Protein AF-F3GMF9-F1 (afdb_monomer_lite)

Sequence (81 aa):
MEWMSWTLPTAAFFISIALLLAGMTVWELRSASIERRGFLPIATTRGDRLFIGLLGSAYLHLLVIGATDWSIWVASGASLV

pLDDT: mean 87.81, std 7.42, range [50.78, 96.44]

Structure (mmCIF, N/CA/C/O backbone):
data_AF-F3GMF9-F1
#
_entry.id   AF-F3GMF9-F1
#
loop_
_atom_site.group_PDB
_atom_site.id
_atom_site.type_symbol
_atom_site.label_atom_id
_atom_site.label_alt_id
_atom_site.label_comp_id
_atom_site.label_asym_id
_atom_site.label_entity_id
_atom_site.label_seq_id
_atom_site.pdbx_PDB_ins_code
_atom_site.Cartn_x
_atom_site.Cartn_y
_atom_site.Cartn_z
_atom_site.occupancy
_atom_site.B_iso_or_equiv
_atom_site.auth_seq_id
_atom_site.auth_comp_id
_atom_site.auth_asym_id
_atom_site.auth_atom_id
_atom_site.pdbx_PDB_model_num
ATOM 1 N N . MET A 1 1 ? 28.094 -2.399 7.370 1.00 50.78 1 MET A N 1
ATOM 2 C CA . MET A 1 1 ? 26.697 -2.134 7.767 1.00 50.78 1 MET A CA 1
ATOM 3 C C . MET A 1 1 ? 25.917 -1.769 6.513 1.00 50.78 1 MET A C 1
ATOM 5 O O . MET A 1 1 ? 25.791 -0.596 6.230 1.00 50.78 1 MET A O 1
ATOM 9 N N . GLU A 1 2 ? 25.444 -2.758 5.755 1.00 70.88 2 GLU A N 1
ATOM 10 C CA . GLU A 1 2 ? 24.460 -2.583 4.672 1.00 70.88 2 GLU A CA 1
ATOM 11 C C . GLU A 1 2 ? 23.525 -3.794 4.750 1.00 70.88 2 GLU A C 1
ATOM 13 O O . GLU A 1 2 ? 23.733 -4.809 4.098 1.00 70.88 2 GLU A O 1
ATOM 18 N N . TRP A 1 3 ? 22.574 -3.756 5.685 1.00 79.06 3 TRP A N 1
ATOM 19 C CA . TRP A 1 3 ? 21.619 -4.856 5.882 1.00 79.06 3 TRP A CA 1
ATOM 20 C C . TRP A 1 3 ? 20.552 -4.910 4.775 1.00 79.06 3 TRP A C 1
ATOM 22 O O . TRP A 1 3 ? 19.999 -5.965 4.486 1.00 79.06 3 TRP A O 1
ATOM 32 N N . MET A 1 4 ? 20.285 -3.763 4.146 1.00 84.12 4 MET A N 1
ATOM 33 C CA . MET A 1 4 ? 19.353 -3.568 3.046 1.00 84.12 4 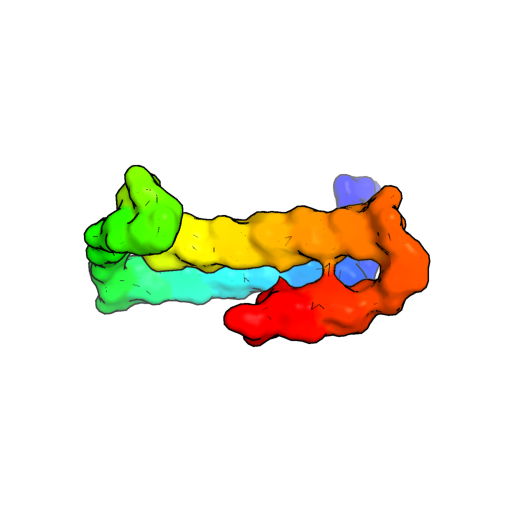MET A CA 1
ATOM 34 C C . MET A 1 4 ? 19.920 -2.503 2.118 1.00 84.12 4 MET A C 1
ATOM 36 O O . MET A 1 4 ? 20.492 -1.516 2.586 1.00 84.12 4 MET A O 1
ATOM 40 N N . SER A 1 5 ? 19.699 -2.678 0.815 1.00 85.44 5 SER A N 1
ATOM 41 C CA . SER A 1 5 ? 19.992 -1.646 -0.176 1.00 85.44 5 SER A CA 1
ATOM 42 C C . SER A 1 5 ? 18.949 -0.530 -0.066 1.00 85.44 5 SER A C 1
ATOM 44 O O . SER A 1 5 ? 17.848 -0.599 -0.629 1.00 85.44 5 SER A O 1
ATOM 46 N N . TRP A 1 6 ? 19.283 0.487 0.728 1.00 88.44 6 TRP A N 1
ATOM 47 C CA . TRP A 1 6 ? 18.457 1.673 0.921 1.00 88.44 6 TRP A CA 1
ATOM 48 C C . TRP A 1 6 ? 18.577 2.605 -0.277 1.00 88.44 6 TRP A C 1
ATOM 50 O O . TRP A 1 6 ? 19.350 3.559 -0.291 1.00 88.44 6 TRP A O 1
ATOM 60 N N . THR A 1 7 ? 17.774 2.325 -1.294 1.00 93.19 7 THR A N 1
ATOM 61 C CA . THR A 1 7 ? 17.558 3.239 -2.413 1.00 93.19 7 THR A CA 1
ATOM 62 C C . THR A 1 7 ? 16.311 4.083 -2.169 1.00 93.19 7 THR A C 1
ATOM 64 O O . THR A 1 7 ? 15.455 3.725 -1.356 1.00 93.19 7 THR A O 1
ATOM 67 N N . LEU A 1 8 ? 16.185 5.201 -2.887 1.00 93.56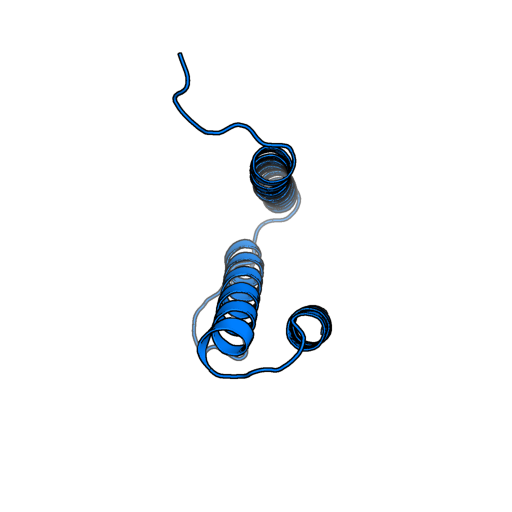 8 LEU A N 1
ATOM 68 C CA . LEU A 1 8 ? 15.003 6.060 -2.800 1.00 93.56 8 LEU A CA 1
ATOM 69 C C . LEU A 1 8 ? 13.695 5.285 -3.092 1.00 93.56 8 LEU A C 1
ATOM 71 O O . LEU A 1 8 ? 12.763 5.417 -2.297 1.00 93.56 8 LEU A O 1
ATOM 75 N N . PRO A 1 9 ? 13.626 4.402 -4.115 1.00 92.38 9 PRO A N 1
ATOM 76 C CA . PRO A 1 9 ? 12.481 3.509 -4.306 1.00 92.38 9 PRO A CA 1
ATOM 77 C C . PRO A 1 9 ? 12.214 2.566 -3.124 1.00 92.38 9 PRO A C 1
ATOM 79 O O . PRO A 1 9 ? 11.072 2.465 -2.675 1.00 92.38 9 PRO A O 1
ATOM 82 N N . THR A 1 10 ? 13.247 1.905 -2.582 1.00 91.44 10 THR A N 1
ATOM 83 C CA . THR A 1 10 ? 13.086 0.981 -1.443 1.00 91.44 10 THR A CA 1
ATOM 84 C C . THR A 1 10 ? 12.562 1.718 -0.210 1.00 91.44 10 THR A C 1
ATOM 86 O O . THR A 1 10 ? 11.624 1.259 0.439 1.00 91.44 10 THR A O 1
ATOM 89 N N . ALA A 1 11 ? 13.126 2.888 0.099 1.00 93.12 11 ALA A N 1
ATOM 90 C CA . ALA A 1 11 ? 12.701 3.707 1.229 1.00 93.12 11 ALA A CA 1
ATOM 91 C C . ALA A 1 11 ? 11.245 4.171 1.079 1.00 93.12 11 ALA A C 1
ATOM 93 O O . ALA A 1 11 ? 10.464 4.041 2.022 1.00 93.12 11 ALA A O 1
ATOM 94 N N . ALA A 1 12 ? 10.863 4.650 -0.109 1.00 94.69 12 ALA A N 1
ATOM 95 C CA . ALA A 1 12 ? 9.492 5.065 -0.390 1.00 94.69 12 ALA A CA 1
ATOM 96 C C . ALA A 1 12 ? 8.494 3.920 -0.159 1.00 94.69 12 ALA A C 1
ATOM 98 O O . ALA A 1 12 ? 7.500 4.122 0.532 1.00 94.69 12 ALA A O 1
ATOM 99 N N . PHE A 1 13 ? 8.795 2.709 -0.640 1.00 88.94 13 PHE A N 1
ATOM 100 C CA . PHE A 1 13 ? 7.947 1.530 -0.444 1.00 88.94 13 PHE A CA 1
ATOM 101 C C . PHE A 1 13 ? 7.704 1.208 1.039 1.00 88.94 13 PHE A C 1
ATOM 103 O O . PHE A 1 13 ? 6.556 1.053 1.460 1.00 88.94 13 PHE A O 1
ATOM 110 N N . PHE A 1 14 ? 8.762 1.161 1.856 1.00 92.62 14 PHE A N 1
ATOM 111 C CA . PHE A 1 14 ? 8.615 0.880 3.289 1.00 92.62 14 PHE A CA 1
ATOM 112 C C . PHE A 1 14 ? 7.882 1.992 4.038 1.00 92.62 14 PHE A C 1
ATOM 114 O O . PHE A 1 14 ? 7.076 1.697 4.921 1.00 92.62 14 PHE A O 1
ATOM 121 N N . ILE A 1 15 ? 8.102 3.256 3.667 1.00 96.06 15 ILE A N 1
ATOM 122 C CA . ILE A 1 15 ? 7.339 4.383 4.217 1.00 96.06 15 ILE A CA 1
ATOM 123 C C . ILE A 1 15 ? 5.855 4.240 3.864 1.00 96.06 15 ILE A C 1
ATOM 125 O O . ILE A 1 15 ? 5.008 4.398 4.741 1.00 96.06 15 ILE A O 1
ATOM 129 N N . SER A 1 16 ? 5.519 3.890 2.620 1.00 94.81 16 SER A N 1
ATOM 130 C CA . SER A 1 16 ? 4.131 3.650 2.210 1.00 94.81 16 SER A CA 1
ATOM 131 C C . SER A 1 16 ? 3.480 2.528 3.023 1.00 94.81 16 SER A C 1
ATOM 133 O O . SER A 1 16 ? 2.360 2.703 3.498 1.00 94.81 16 SER A O 1
ATOM 135 N N . ILE A 1 17 ? 4.182 1.412 3.253 1.00 93.38 17 ILE A N 1
ATOM 136 C CA . ILE A 1 17 ? 3.691 0.326 4.118 1.00 93.38 17 ILE A CA 1
ATOM 137 C C . ILE A 1 17 ? 3.461 0.828 5.545 1.00 93.38 17 ILE A C 1
ATOM 139 O O . ILE A 1 17 ? 2.401 0.580 6.117 1.00 93.38 17 ILE A O 1
ATOM 143 N N . ALA A 1 18 ? 4.425 1.551 6.119 1.00 95.81 18 ALA A N 1
ATOM 144 C CA . ALA A 1 18 ? 4.307 2.084 7.473 1.00 95.81 18 ALA A CA 1
ATOM 145 C C . ALA A 1 18 ? 3.097 3.025 7.612 1.00 95.81 18 ALA A C 1
ATOM 147 O O . ALA A 1 18 ? 2.344 2.916 8.580 1.00 95.81 18 ALA A O 1
ATOM 148 N N . LEU A 1 19 ? 2.866 3.896 6.624 1.00 96.44 19 LEU A N 1
ATOM 149 C CA . LEU A 1 19 ? 1.700 4.782 6.576 1.00 96.44 19 LEU A CA 1
ATOM 150 C C . LEU A 1 19 ? 0.385 4.008 6.444 1.00 96.44 19 LEU A C 1
ATOM 152 O O . LEU A 1 19 ? -0.579 4.347 7.128 1.00 96.44 19 LEU A O 1
ATOM 156 N N . LEU A 1 20 ? 0.339 2.964 5.611 1.00 93.75 20 LEU A N 1
ATOM 157 C CA . LEU A 1 20 ? -0.844 2.110 5.466 1.00 93.75 20 LEU A CA 1
ATOM 158 C C . LEU A 1 20 ? -1.189 1.404 6.780 1.00 93.75 20 LEU A C 1
ATOM 160 O O . LEU A 1 20 ? -2.338 1.452 7.215 1.00 93.75 20 LEU A O 1
ATOM 164 N N . LEU A 1 21 ? -0.198 0.799 7.439 1.00 93.06 21 LEU A N 1
ATOM 165 C CA . LEU A 1 21 ? -0.385 0.122 8.724 1.00 93.06 21 LEU A CA 1
ATOM 166 C C . LEU A 1 21 ? -0.822 1.099 9.820 1.00 93.06 21 LEU A C 1
ATOM 168 O O . LEU A 1 21 ? -1.788 0.830 10.536 1.00 93.06 21 LEU A O 1
ATOM 172 N N . ALA A 1 22 ? -0.157 2.250 9.933 1.00 95.12 22 ALA A N 1
ATOM 173 C CA . ALA A 1 22 ? -0.516 3.281 10.902 1.00 95.12 22 ALA A CA 1
ATOM 174 C C . ALA A 1 22 ? -1.929 3.833 10.650 1.00 95.12 22 ALA A C 1
ATOM 176 O O . ALA A 1 22 ? -2.734 3.911 11.579 1.00 95.12 22 ALA A O 1
ATOM 177 N N . GLY A 1 23 ? -2.259 4.163 9.398 1.00 93.94 23 GLY A N 1
ATOM 178 C CA . GLY A 1 23 ? -3.580 4.653 9.008 1.00 93.94 23 GLY A CA 1
ATOM 179 C C . GLY A 1 23 ? -4.686 3.647 9.321 1.00 93.94 23 GLY A C 1
ATOM 180 O O . GLY A 1 23 ? -5.690 4.012 9.934 1.00 93.94 23 GLY A O 1
ATOM 181 N N . MET A 1 24 ? -4.476 2.372 8.983 1.00 92.19 24 MET A N 1
ATOM 182 C CA . MET A 1 24 ? -5.420 1.298 9.302 1.00 92.19 24 MET A CA 1
ATOM 183 C C . MET A 1 24 ? -5.586 1.100 10.808 1.00 92.19 24 MET A C 1
ATOM 185 O O . MET A 1 24 ? -6.715 0.997 11.282 1.00 92.19 24 MET A O 1
ATOM 189 N N . THR A 1 25 ? -4.492 1.141 11.570 1.00 90.88 25 THR A N 1
ATOM 190 C CA . THR A 1 25 ? -4.527 1.013 13.035 1.00 90.88 25 THR A CA 1
ATOM 191 C C . THR A 1 25 ? -5.353 2.139 13.660 1.00 90.88 25 THR A C 1
ATOM 193 O O . THR A 1 25 ? -6.247 1.892 14.468 1.00 90.88 25 THR A O 1
ATOM 196 N N . VAL A 1 26 ? -5.113 3.390 13.249 1.00 93.25 26 VAL A N 1
ATOM 197 C CA . VAL A 1 26 ? -5.892 4.552 13.711 1.00 93.25 26 VAL A CA 1
ATOM 198 C C . VAL A 1 26 ? -7.367 4.409 13.336 1.00 93.25 26 VAL A C 1
ATOM 200 O O . VAL A 1 26 ? -8.241 4.723 14.146 1.00 93.25 26 VAL A O 1
ATOM 203 N N . TRP A 1 27 ? -7.665 3.924 12.132 1.00 89.88 27 TRP A N 1
ATOM 204 C CA . TRP A 1 27 ? -9.039 3.754 11.669 1.00 89.88 27 TRP A CA 1
ATOM 205 C C . TRP A 1 27 ? -9.799 2.686 12.462 1.00 89.88 27 TRP A C 1
ATOM 207 O O . TRP A 1 27 ? -10.958 2.902 12.823 1.00 89.88 27 TRP A O 1
ATOM 217 N N . GLU A 1 28 ? -9.161 1.557 12.765 1.00 88.19 28 GLU A N 1
ATOM 218 C CA . GLU A 1 28 ? -9.758 0.487 13.572 1.00 88.19 28 GLU A CA 1
ATOM 219 C C . GLU A 1 28 ? -9.987 0.915 15.022 1.00 88.19 28 GLU A C 1
ATOM 221 O O . GLU A 1 28 ? -11.042 0.617 15.583 1.00 88.19 28 GLU A O 1
ATOM 226 N N . LEU A 1 29 ? -9.067 1.698 15.597 1.00 87.69 29 LEU A N 1
ATOM 227 C CA . LEU A 1 29 ? -9.247 2.297 16.923 1.00 87.69 29 LEU A CA 1
ATOM 228 C C . LEU A 1 29 ? -10.419 3.288 16.959 1.00 87.69 29 LEU A C 1
ATOM 230 O O . LEU A 1 29 ? -11.121 3.390 17.963 1.00 87.69 29 LEU A O 1
ATOM 234 N N . ARG A 1 30 ? -10.636 4.042 15.874 1.00 90.12 30 ARG A N 1
ATOM 235 C CA . ARG A 1 30 ? -11.713 5.041 15.781 1.00 90.12 30 ARG A CA 1
ATOM 236 C C . ARG A 1 30 ? -13.075 4.435 15.471 1.00 90.12 30 ARG A C 1
ATOM 238 O O . ARG A 1 30 ? -14.090 4.975 15.904 1.00 90.12 30 ARG A O 1
ATOM 245 N N . SER A 1 31 ? -13.124 3.367 14.686 1.00 83.38 31 SER A N 1
ATOM 246 C CA . SER A 1 31 ? -14.369 2.763 14.230 1.00 83.38 31 SER A CA 1
ATOM 247 C C . SER A 1 31 ? -14.218 1.252 14.200 1.00 83.38 31 SER A C 1
ATOM 249 O O . SER A 1 31 ? -13.587 0.708 13.291 1.00 83.38 31 SER A O 1
ATOM 251 N N . ALA A 1 32 ? -14.861 0.605 15.178 1.00 79.00 32 ALA A N 1
ATOM 252 C CA . ALA A 1 32 ? -14.886 -0.843 15.316 1.00 79.00 32 ALA A CA 1
ATOM 253 C C . ALA A 1 32 ? -15.203 -1.509 13.971 1.00 79.00 32 ALA A C 1
ATOM 255 O O . ALA A 1 32 ? -16.155 -1.142 13.268 1.00 79.00 32 ALA A O 1
ATOM 256 N N . SER A 1 33 ? -14.355 -2.462 13.597 1.00 76.88 33 SER A N 1
ATOM 257 C CA . SER A 1 33 ? -14.479 -3.177 12.337 1.00 76.88 33 SER A CA 1
ATOM 258 C C . SER A 1 33 ? -15.735 -4.042 12.378 1.00 76.88 33 SER A C 1
ATOM 260 O O . SER A 1 33 ? -15.908 -4.865 13.271 1.00 76.88 33 SER A O 1
ATOM 262 N N . ILE A 1 34 ? -16.633 -3.831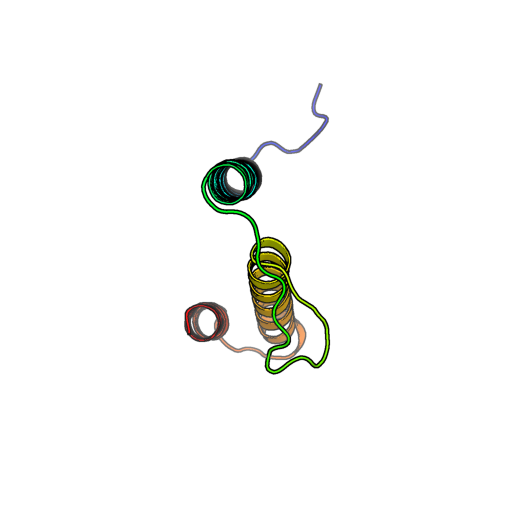 11.416 1.00 78.50 34 ILE A N 1
ATOM 263 C CA . ILE A 1 34 ? -17.797 -4.693 11.222 1.00 78.50 34 ILE A CA 1
ATOM 264 C C . ILE A 1 34 ? -17.430 -5.674 10.124 1.00 78.50 34 ILE A C 1
ATOM 266 O O . ILE A 1 34 ? -17.137 -5.274 8.989 1.00 78.50 34 ILE A O 1
ATOM 270 N N . GLU A 1 35 ? -17.459 -6.949 10.477 1.00 79.75 35 GLU A N 1
ATOM 271 C CA . GLU A 1 35 ? -17.266 -8.028 9.531 1.00 79.75 35 GLU A CA 1
ATOM 272 C C . GLU A 1 35 ? -18.439 -8.064 8.548 1.00 79.75 35 GLU A C 1
ATOM 274 O O . GLU A 1 35 ? -19.612 -8.010 8.928 1.00 79.75 35 GLU A O 1
ATOM 279 N N . ARG A 1 36 ? -18.120 -8.096 7.254 1.00 77.44 36 ARG A N 1
ATOM 280 C CA . ARG A 1 36 ? -19.122 -8.175 6.190 1.00 77.44 36 ARG A CA 1
ATOM 281 C C . ARG A 1 36 ? -18.725 -9.259 5.207 1.00 77.44 36 ARG A C 1
ATOM 283 O O . ARG A 1 36 ? -17.556 -9.384 4.842 1.00 77.44 36 ARG A O 1
ATOM 290 N N . ARG A 1 37 ? -19.720 -10.019 4.759 1.00 78.38 37 ARG A N 1
ATOM 291 C CA . ARG A 1 37 ? -19.584 -10.930 3.621 1.00 78.38 37 ARG A CA 1
ATOM 292 C C . ARG A 1 37 ? -19.883 -10.135 2.356 1.00 78.38 37 ARG A C 1
ATOM 294 O O . ARG A 1 37 ? -20.953 -9.539 2.251 1.00 78.38 37 ARG A O 1
ATOM 301 N N . GLY A 1 38 ? -18.893 -10.045 1.475 1.00 76.69 38 GLY A N 1
ATOM 302 C CA . GLY A 1 38 ? -18.976 -9.306 0.217 1.00 76.69 38 GLY A CA 1
ATOM 303 C C . GLY A 1 38 ? -19.148 -10.246 -0.971 1.00 76.69 38 GLY A C 1
ATOM 304 O O . GLY A 1 38 ? -19.748 -11.308 -0.852 1.00 76.69 38 GLY A O 1
ATOM 305 N N . PHE A 1 39 ? -18.584 -9.853 -2.114 1.00 76.75 39 PHE A N 1
ATOM 306 C CA . PHE A 1 39 ? -18.534 -10.685 -3.320 1.00 76.75 39 PHE A CA 1
ATOM 307 C C . PHE A 1 39 ? -17.754 -11.987 -3.101 1.00 76.75 39 PHE A C 1
ATOM 309 O O . PHE A 1 39 ? -18.183 -13.058 -3.520 1.00 76.75 39 PHE A O 1
ATOM 316 N N . LEU A 1 40 ? -16.624 -11.898 -2.394 1.00 75.12 40 LEU A N 1
ATOM 317 C CA . LEU A 1 40 ? -15.948 -13.073 -1.867 1.00 75.12 40 LEU A CA 1
ATOM 318 C C . LEU A 1 40 ? -16.797 -13.595 -0.694 1.00 75.12 40 LEU A C 1
ATOM 320 O O . LEU A 1 40 ? -17.018 -12.831 0.252 1.00 75.12 40 LEU A O 1
ATOM 324 N N . PRO A 1 41 ? -17.264 -14.859 -0.708 1.00 81.12 41 PRO A N 1
ATOM 325 C CA . PRO A 1 41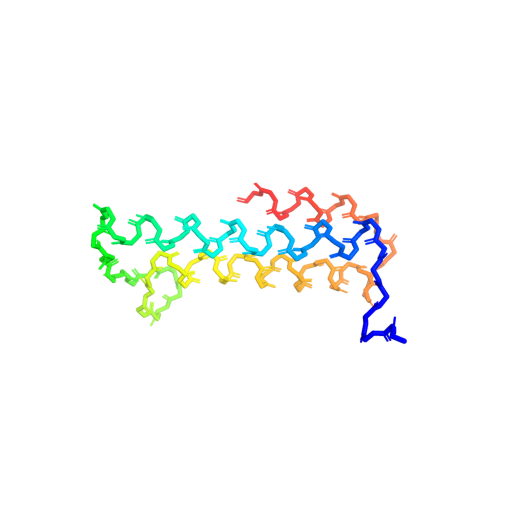 ? -18.081 -15.459 0.353 1.00 81.12 41 PRO A CA 1
ATOM 326 C C . PRO A 1 41 ? -17.250 -15.783 1.610 1.00 81.12 41 PRO A C 1
ATOM 328 O O . PRO A 1 41 ? -17.444 -16.797 2.274 1.00 81.12 41 PRO A O 1
ATOM 331 N N . ILE A 1 42 ? -16.301 -14.909 1.925 1.00 83.75 42 ILE A N 1
ATOM 332 C CA . ILE A 1 42 ? -15.416 -14.940 3.076 1.00 83.75 42 ILE A CA 1
ATOM 333 C C . ILE A 1 42 ? -15.797 -13.731 3.925 1.00 83.75 42 ILE A C 1
ATOM 335 O O . ILE A 1 42 ? -16.163 -12.664 3.420 1.00 83.75 42 ILE A O 1
ATOM 339 N N . ALA A 1 43 ? -15.771 -13.912 5.233 1.00 84.69 43 ALA A N 1
ATOM 340 C CA . ALA A 1 43 ? -16.040 -12.837 6.158 1.00 84.69 43 ALA A CA 1
ATOM 341 C C . ALA A 1 43 ? -14.800 -11.917 6.193 1.00 84.69 43 ALA A C 1
ATOM 343 O O . ALA A 1 43 ? -13.689 -12.388 6.409 1.00 84.69 43 ALA A O 1
ATOM 344 N N . THR A 1 44 ? -14.970 -10.638 5.825 1.00 86.62 44 THR A N 1
ATOM 345 C CA . THR A 1 44 ? -13.849 -9.693 5.659 1.00 86.62 44 THR A CA 1
ATOM 346 C C . THR A 1 44 ? -14.013 -8.460 6.538 1.00 86.62 44 THR A C 1
ATOM 348 O O . THR A 1 44 ? -15.093 -7.849 6.621 1.00 86.62 44 THR A O 1
ATOM 351 N N . THR A 1 45 ? -12.912 -8.040 7.151 1.00 88.44 45 THR A N 1
ATOM 352 C CA . THR A 1 45 ? -12.759 -6.758 7.843 1.00 88.44 45 THR A CA 1
ATOM 353 C C . THR A 1 45 ? -12.349 -5.647 6.866 1.00 88.44 45 THR A C 1
ATOM 355 O O . THR A 1 45 ? -12.177 -5.865 5.664 1.00 88.44 45 THR A O 1
ATOM 358 N N . ARG A 1 46 ? -12.241 -4.401 7.350 1.00 85.62 46 ARG A N 1
ATOM 359 C CA . ARG A 1 46 ? -11.739 -3.281 6.529 1.00 85.62 46 ARG A CA 1
ATOM 360 C C . ARG A 1 46 ? -10.274 -3.478 6.131 1.00 85.62 46 ARG A C 1
ATOM 362 O O . ARG A 1 46 ? -9.947 -3.210 4.979 1.00 85.62 46 ARG A O 1
ATOM 369 N N . GLY A 1 47 ? -9.442 -3.966 7.054 1.00 86.88 47 GLY A N 1
ATOM 370 C CA . GLY A 1 47 ? -8.040 -4.282 6.784 1.00 86.88 47 GLY A CA 1
ATOM 371 C C . GLY A 1 47 ? -7.891 -5.371 5.733 1.00 86.88 47 GLY A C 1
ATOM 372 O O . GLY A 1 47 ? -7.155 -5.177 4.767 1.00 86.88 47 GLY A O 1
ATOM 373 N N . ASP A 1 48 ? -8.681 -6.442 5.839 1.00 87.38 48 ASP A N 1
ATOM 374 C CA . ASP A 1 48 ? -8.650 -7.537 4.861 1.00 87.38 48 ASP A CA 1
ATOM 375 C C . ASP A 1 48 ? -8.976 -7.038 3.452 1.00 87.38 48 ASP A C 1
ATOM 377 O O . ASP A 1 48 ? -8.305 -7.400 2.492 1.00 87.38 48 ASP A O 1
ATOM 381 N N . ARG A 1 49 ? -9.971 -6.151 3.316 1.00 88.81 49 ARG A N 1
ATOM 382 C CA . ARG A 1 49 ? -10.338 -5.565 2.017 1.00 88.81 49 ARG A CA 1
ATOM 383 C C . ARG A 1 49 ? -9.213 -4.724 1.412 1.00 88.81 49 ARG A C 1
ATOM 385 O O . ARG A 1 49 ? -8.957 -4.850 0.217 1.00 88.81 49 ARG A O 1
ATOM 392 N N . LEU A 1 50 ? -8.534 -3.903 2.216 1.00 90.06 50 LEU A N 1
ATOM 393 C CA . LEU A 1 50 ? -7.379 -3.125 1.757 1.00 90.06 50 LEU A CA 1
ATOM 394 C C . LEU A 1 50 ? -6.236 -4.048 1.318 1.00 90.06 50 LEU A C 1
ATOM 396 O O . LEU A 1 50 ? -5.674 -3.863 0.241 1.00 90.06 50 LEU A O 1
ATOM 400 N N . PHE A 1 51 ? -5.932 -5.074 2.112 1.00 89.69 51 PHE A N 1
ATOM 401 C CA . PHE A 1 51 ? -4.875 -6.029 1.799 1.00 89.69 51 PHE A CA 1
ATOM 402 C C . PHE A 1 51 ? -5.168 -6.828 0.522 1.00 89.69 51 PHE A C 1
ATOM 404 O O . PHE A 1 51 ? -4.304 -6.933 -0.346 1.00 89.69 51 PHE A O 1
ATOM 411 N N . ILE A 1 52 ? -6.395 -7.334 0.366 1.00 90.50 52 ILE A N 1
ATOM 412 C CA . ILE A 1 52 ? -6.831 -8.055 -0.839 1.00 90.50 52 ILE A CA 1
ATOM 413 C C . ILE A 1 52 ? -6.723 -7.157 -2.079 1.00 90.50 52 ILE A C 1
ATOM 415 O O . ILE A 1 52 ? -6.254 -7.621 -3.116 1.00 90.50 52 ILE A O 1
ATOM 419 N N . GLY A 1 53 ? -7.099 -5.877 -1.979 1.00 90.88 53 GLY A N 1
ATOM 420 C CA . GLY A 1 53 ? -6.950 -4.917 -3.078 1.00 90.88 53 GLY A CA 1
ATOM 421 C C . GLY A 1 53 ? -5.487 -4.692 -3.476 1.00 90.88 53 GLY A C 1
ATOM 422 O O . GLY A 1 53 ? -5.148 -4.765 -4.658 1.00 90.88 53 GLY A O 1
ATOM 423 N N . LEU A 1 54 ? -4.599 -4.497 -2.496 1.00 92.62 54 LEU A N 1
ATOM 424 C CA . LEU A 1 54 ? -3.157 -4.364 -2.740 1.00 92.62 54 LEU A CA 1
ATOM 425 C C . LEU A 1 54 ? -2.572 -5.623 -3.389 1.00 92.62 54 LEU A C 1
ATOM 427 O O . LEU A 1 54 ? -1.805 -5.522 -4.346 1.00 92.62 54 LEU A O 1
ATOM 431 N N . LEU A 1 55 ? -2.961 -6.803 -2.902 1.00 93.25 55 LEU A N 1
ATOM 432 C CA . LEU A 1 55 ? -2.511 -8.083 -3.437 1.00 93.25 55 LEU A CA 1
ATOM 433 C C . LEU A 1 55 ? -3.008 -8.304 -4.874 1.00 93.25 55 LEU A C 1
ATOM 435 O O . LEU A 1 55 ? -2.229 -8.697 -5.740 1.00 93.25 55 LEU A O 1
ATOM 439 N N . GLY A 1 56 ? -4.279 -8.002 -5.147 1.00 93.38 56 GLY A N 1
ATOM 440 C CA . GLY A 1 56 ? -4.851 -8.054 -6.492 1.00 93.38 56 GLY A CA 1
ATOM 441 C C . GLY A 1 56 ? -4.124 -7.122 -7.462 1.00 93.38 56 GLY A C 1
ATOM 442 O O . GLY A 1 56 ? -3.732 -7.554 -8.544 1.00 93.38 56 GLY A O 1
ATOM 443 N N . SER A 1 57 ? -3.856 -5.881 -7.044 1.00 93.31 57 SER A N 1
ATOM 444 C CA . SER A 1 57 ? -3.065 -4.926 -7.829 1.00 93.31 57 SER A CA 1
ATOM 445 C C . SER A 1 57 ? -1.656 -5.450 -8.115 1.00 93.31 57 SER A C 1
ATOM 447 O O . SER A 1 57 ? -1.203 -5.393 -9.259 1.00 93.31 57 SER A O 1
ATOM 449 N N . ALA A 1 58 ? -0.973 -6.014 -7.114 1.00 92.50 58 ALA A N 1
ATOM 450 C CA . ALA A 1 58 ? 0.359 -6.586 -7.290 1.00 92.50 58 ALA A CA 1
ATOM 451 C C . ALA A 1 58 ? 0.354 -7.741 -8.304 1.00 92.50 58 ALA A C 1
ATOM 453 O O . ALA A 1 58 ? 1.173 -7.751 -9.222 1.00 92.50 58 ALA A O 1
ATOM 454 N N . TYR A 1 59 ? -0.596 -8.676 -8.195 1.00 93.38 59 TYR A N 1
ATOM 455 C CA . TYR A 1 59 ? -0.728 -9.768 -9.162 1.00 93.38 59 TYR A CA 1
ATOM 456 C C . TYR A 1 59 ? -1.070 -9.277 -10.567 1.00 93.38 59 TYR A C 1
ATOM 458 O O . TYR A 1 59 ? -0.540 -9.821 -11.531 1.00 93.38 59 TYR A O 1
ATOM 466 N N . LEU A 1 60 ? -1.890 -8.234 -10.699 1.00 93.06 60 LEU A N 1
ATOM 467 C CA . LEU A 1 60 ? -2.197 -7.620 -11.991 1.00 93.06 60 LEU A CA 1
ATOM 468 C C . LEU A 1 60 ? -0.928 -7.043 -12.636 1.00 93.06 60 LEU A C 1
ATOM 470 O O . LEU A 1 60 ? -0.644 -7.329 -13.797 1.00 93.06 60 LEU A O 1
ATOM 474 N N . HIS A 1 61 ? -0.118 -6.303 -11.874 1.00 92.69 61 HIS A N 1
ATOM 475 C CA . HIS A 1 61 ? 1.157 -5.770 -12.366 1.00 92.69 61 HIS A CA 1
ATOM 476 C C . HIS A 1 61 ? 2.130 -6.890 -12.755 1.00 92.69 61 HIS A C 1
ATOM 478 O O . HIS A 1 61 ? 2.752 -6.816 -13.813 1.00 92.69 61 HIS A O 1
ATOM 484 N N . LEU A 1 62 ? 2.230 -7.949 -11.946 1.00 93.19 62 LEU A N 1
ATOM 485 C CA . LEU A 1 62 ? 3.058 -9.114 -12.268 1.00 93.19 62 LEU A CA 1
ATOM 486 C C . LEU A 1 62 ? 2.568 -9.845 -13.520 1.00 93.19 62 LEU A C 1
ATOM 488 O O . LEU A 1 62 ? 3.392 -10.291 -14.312 1.00 93.19 62 LEU A O 1
ATOM 492 N N . LEU A 1 63 ? 1.255 -9.950 -13.723 1.00 93.19 63 LEU A N 1
ATOM 493 C CA . LEU A 1 63 ? 0.675 -10.562 -14.915 1.00 93.19 63 LEU A CA 1
ATOM 494 C C . LEU A 1 63 ? 1.002 -9.743 -16.162 1.00 93.19 63 LEU A C 1
ATOM 496 O O . LEU A 1 63 ? 1.415 -10.317 -17.165 1.00 93.19 63 LEU A O 1
ATOM 500 N N . VAL A 1 64 ? 0.886 -8.415 -16.095 1.00 92.50 64 VAL A N 1
ATOM 501 C CA . VAL A 1 64 ? 1.249 -7.550 -17.225 1.00 92.50 64 VAL A CA 1
ATOM 502 C C . VAL A 1 64 ? 2.735 -7.674 -17.549 1.00 92.50 64 VAL A C 1
ATOM 504 O O . VAL A 1 64 ? 3.064 -7.880 -18.708 1.00 92.50 64 VAL A O 1
ATOM 507 N N . ILE A 1 65 ? 3.617 -7.644 -16.547 1.00 93.19 65 ILE A N 1
ATOM 508 C CA . ILE A 1 65 ? 5.070 -7.785 -16.752 1.00 93.19 65 ILE A CA 1
ATOM 509 C C . ILE A 1 65 ? 5.448 -9.187 -17.258 1.00 93.19 65 ILE A C 1
ATOM 511 O O . ILE A 1 65 ? 6.349 -9.325 -18.078 1.00 93.19 65 ILE A O 1
ATOM 515 N N . GLY A 1 66 ? 4.819 -10.233 -16.721 1.00 92.31 66 GLY A N 1
ATOM 516 C CA . GLY A 1 66 ? 5.234 -11.620 -16.936 1.00 92.31 66 GLY A CA 1
ATOM 517 C C . GLY A 1 66 ? 4.562 -12.322 -18.114 1.00 92.31 66 GLY A C 1
ATOM 518 O O . GLY A 1 66 ? 5.103 -13.313 -18.599 1.00 92.31 66 GLY A O 1
ATOM 519 N N . ALA A 1 67 ? 3.394 -11.851 -18.560 1.00 92.38 67 ALA A N 1
ATOM 520 C CA . ALA A 1 67 ? 2.587 -12.523 -19.581 1.00 92.38 67 ALA A CA 1
ATOM 521 C C . ALA A 1 67 ? 2.256 -11.653 -20.804 1.00 92.38 67 ALA A C 1
ATOM 523 O O . ALA A 1 67 ? 1.687 -12.170 -21.765 1.00 92.38 67 ALA A O 1
ATOM 524 N N . THR A 1 68 ? 2.575 -10.354 -20.794 1.00 91.31 68 THR A N 1
ATOM 525 C CA . THR A 1 68 ? 2.253 -9.438 -21.901 1.00 91.31 68 THR A CA 1
ATOM 526 C C . THR A 1 68 ? 3.380 -8.441 -22.170 1.00 91.31 68 THR A C 1
ATOM 528 O O . THR A 1 68 ? 4.158 -8.132 -21.280 1.00 91.31 68 THR A O 1
ATOM 531 N N . ASP A 1 69 ? 3.409 -7.859 -23.371 1.00 90.31 69 ASP A N 1
ATOM 532 C CA . ASP A 1 69 ? 4.283 -6.716 -23.703 1.00 90.31 69 ASP A CA 1
ATOM 533 C C . ASP A 1 69 ? 3.581 -5.364 -23.485 1.00 90.31 69 ASP A C 1
ATOM 535 O O . ASP A 1 69 ? 3.975 -4.324 -24.021 1.00 90.31 69 ASP A O 1
ATOM 539 N N . TRP A 1 70 ? 2.465 -5.368 -22.754 1.00 90.38 70 TRP A N 1
ATOM 540 C CA . TRP A 1 70 ? 1.690 -4.162 -22.520 1.00 90.38 70 TRP A CA 1
ATOM 541 C C 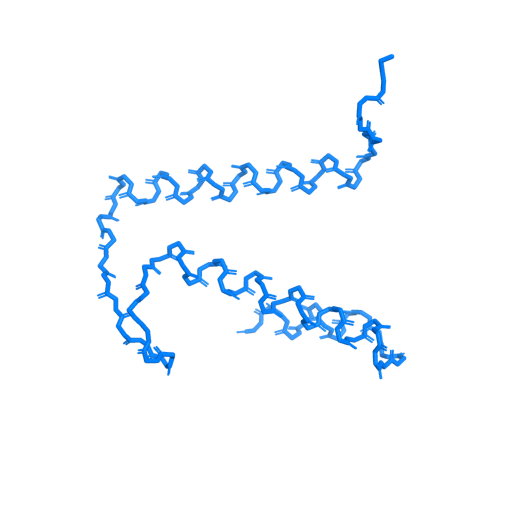. TRP A 1 70 ? 2.426 -3.213 -21.584 1.00 90.38 70 TRP A C 1
ATOM 543 O O . TRP A 1 70 ? 3.162 -3.607 -20.681 1.00 90.38 70 TRP A O 1
ATOM 553 N N . SER A 1 71 ? 2.188 -1.919 -21.790 1.00 90.75 71 SER A N 1
ATOM 554 C CA . SER A 1 71 ? 2.745 -0.905 -20.909 1.00 90.75 71 SER A CA 1
ATOM 555 C C . SER A 1 71 ? 2.228 -1.087 -19.482 1.00 90.75 71 SER A C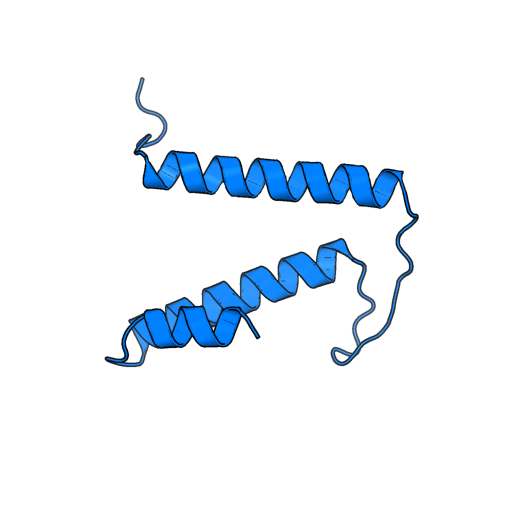 1
ATOM 557 O O . SER A 1 71 ? 1.024 -1.243 -19.271 1.00 90.75 71 SER A O 1
ATOM 559 N N . ILE A 1 72 ? 3.122 -0.971 -18.494 1.00 88.88 72 ILE A N 1
ATOM 560 C CA . ILE A 1 72 ? 2.776 -1.057 -17.066 1.00 88.88 72 ILE A CA 1
ATOM 561 C C . ILE A 1 72 ? 1.691 -0.049 -16.661 1.00 88.88 72 ILE A C 1
ATOM 563 O O . ILE A 1 72 ? 0.922 -0.296 -15.738 1.00 88.88 72 ILE A O 1
ATOM 567 N N . TRP A 1 73 ? 1.564 1.057 -17.399 1.00 89.12 73 TRP A N 1
ATOM 568 C CA . TRP A 1 73 ? 0.519 2.057 -17.189 1.00 89.12 73 TRP A CA 1
ATOM 569 C C . TRP A 1 73 ? -0.895 1.494 -17.353 1.00 89.12 73 TRP A C 1
ATOM 571 O O . TRP A 1 73 ? -1.813 1.975 -16.694 1.00 89.12 73 TRP A O 1
ATOM 581 N N . VAL A 1 74 ? -1.075 0.450 -18.171 1.00 87.12 74 VAL A N 1
ATOM 582 C CA . VAL A 1 74 ? -2.354 -0.265 -18.286 1.00 87.12 74 VAL A CA 1
ATOM 583 C C . VAL A 1 74 ? -2.688 -0.956 -16.966 1.00 87.12 74 VAL A C 1
ATOM 585 O O . VAL A 1 74 ? -3.814 -0.841 -16.486 1.00 87.12 74 VAL A O 1
ATOM 588 N N . ALA A 1 75 ? -1.699 -1.605 -16.340 1.00 87.00 75 ALA A N 1
ATOM 589 C CA . ALA A 1 75 ? -1.870 -2.218 -15.028 1.00 87.00 75 ALA A CA 1
ATOM 590 C C . ALA A 1 75 ? -2.180 -1.173 -13.954 1.00 87.00 75 ALA A C 1
ATOM 592 O O . ALA A 1 75 ? -3.108 -1.344 -13.168 1.00 87.00 75 ALA A O 1
ATOM 593 N N . SER A 1 76 ? -1.452 -0.056 -13.957 1.00 88.44 76 SER A N 1
ATOM 594 C CA . SER A 1 76 ? -1.661 1.022 -12.990 1.00 88.44 76 SER A CA 1
ATOM 595 C C . SER A 1 76 ? -3.033 1.685 -13.135 1.00 88.44 76 SER A C 1
ATOM 597 O O . SER A 1 76 ? -3.660 1.990 -12.124 1.00 88.44 76 SER A O 1
ATOM 599 N N . GLY A 1 77 ? -3.521 1.872 -14.366 1.00 88.12 77 GLY A N 1
ATOM 600 C CA . GLY A 1 77 ? -4.870 2.376 -14.625 1.00 88.12 77 GLY A CA 1
ATOM 601 C C . GLY A 1 77 ? -5.954 1.403 -14.163 1.00 88.12 77 GLY A C 1
ATOM 602 O O . GLY A 1 77 ? -6.904 1.821 -13.510 1.00 88.12 77 GLY A O 1
ATOM 603 N N . ALA A 1 78 ? -5.785 0.106 -14.440 1.00 86.38 78 ALA A N 1
ATOM 604 C CA . ALA A 1 78 ? -6.724 -0.928 -14.007 1.00 86.38 78 ALA A CA 1
ATOM 605 C C . ALA A 1 78 ? -6.780 -1.070 -12.479 1.00 86.38 78 ALA A C 1
ATOM 607 O O . ALA A 1 78 ? -7.858 -1.233 -11.927 1.00 86.38 78 ALA A O 1
ATOM 608 N N . SER A 1 79 ? -5.642 -0.961 -11.790 1.00 87.56 79 SER A N 1
ATOM 609 C CA . SER A 1 79 ? -5.571 -1.041 -10.325 1.00 87.56 79 SER A CA 1
ATOM 610 C C . SER A 1 79 ? -6.168 0.162 -9.586 1.00 87.56 79 SER A C 1
ATOM 612 O O . SER A 1 79 ? -6.292 0.115 -8.362 1.00 87.56 79 SER A O 1
ATOM 614 N N . LEU A 1 80 ? -6.469 1.256 -10.290 1.00 80.00 80 LEU A N 1
ATOM 615 C CA . LEU A 1 80 ? -7.039 2.475 -9.709 1.00 80.00 80 LEU A CA 1
ATOM 616 C C . LEU A 1 80 ? -8.578 2.460 -9.674 1.00 80.00 80 LEU A C 1
ATOM 618 O O . LEU A 1 80 ? -9.170 3.336 -9.041 1.00 80.00 80 LEU A O 1
ATOM 622 N N . VAL A 1 81 ? -9.193 1.497 -10.370 1.00 66.38 81 VAL A N 1
ATOM 623 C CA . VAL A 1 81 ? -10.644 1.298 -10.529 1.00 66.38 81 VAL A CA 1
ATOM 624 C C . VAL A 1 81 ? -11.112 0.160 -9.631 1.00 66.38 81 VAL A C 1
ATOM 626 O O . VAL A 1 81 ? -12.166 0.339 -8.981 1.00 66.38 81 VAL A O 1
#

Radius of gyration: 16.17 Å; chains: 1; bounding box: 46×22×41 Å

Secondary structure (DSSP, 8-state):
--SS---HHHHHHHHHHHHHHHHHHHHHHHSPPPPEE-SSSSEE-HHHHHHHHHHHHHHHHHHHHHH----HHHHHHHTT-

Foldseek 3Di:
DPPDDDDPVVVVVVVVVVCLVVVVVVVCVVDPWDFDCDPPNDTDTPNRVVVVLVVVLVVLLCCCVPPHPDDSVVSVVVSVD

InterPro domains:
  IPR018678 Protein of unknown function DUF2160, transmembrane [PF09928] (3-81)

Organism: NCBI:txid629263